Protein AF-A0A0A2VI41-F1 (afdb_monomer)

Foldseek 3Di:
DPPVLLVVLLVVLLVLLVVLVVLLVVCVVVCVVPDPDDCVSNVVSVVVSVVVLCVVCPVSPPPPPVVSVVSSVCSNVVSNVVVCVVVVVD

Secondary structure (DSSP, 8-state):
--HHHHHHHHHHHHHHHHHHHHHHHHHHHHHHTTSS--THHHHHHHHHHHHHHHHHHHHHS-TT-HHHHHHHHHHHHHHHHHHHHHHH--

Structure (mmCIF, N/CA/C/O backbone):
data_AF-A0A0A2VI41-F1
#
_entry.id   AF-A0A0A2VI41-F1
#
loop_
_atom_site.group_PDB
_atom_site.id
_atom_site.type_symbol
_atom_site.label_atom_id
_atom_site.label_alt_id
_atom_site.label_comp_id
_atom_site.label_asym_id
_atom_site.label_entity_id
_atom_site.label_seq_id
_atom_site.pdbx_PDB_ins_code
_atom_site.Cartn_x
_atom_site.Cartn_y
_atom_site.Cartn_z
_atom_site.occupancy
_atom_site.B_iso_or_equiv
_atom_site.auth_seq_id
_atom_site.auth_comp_id
_atom_site.auth_asym_id
_atom_site.auth_atom_id
_atom_site.pdbx_PDB_model_num
ATOM 1 N N . MET A 1 1 ? -12.204 -0.284 17.128 1.00 64.12 1 MET A N 1
ATOM 2 C CA . MET A 1 1 ? -12.188 -1.440 16.202 1.00 64.12 1 MET A CA 1
ATOM 3 C C . MET A 1 1 ? -11.796 -2.701 16.976 1.00 64.12 1 MET A C 1
ATOM 5 O O . MET A 1 1 ? -11.073 -2.573 17.954 1.00 64.12 1 MET A O 1
ATOM 9 N N . SER A 1 2 ? -12.238 -3.900 16.576 1.00 82.94 2 SER A N 1
ATOM 10 C CA . SER A 1 2 ? -11.664 -5.146 17.120 1.00 82.94 2 SER A CA 1
ATOM 11 C C . SER A 1 2 ? -10.207 -5.276 16.671 1.00 82.94 2 SER A C 1
ATOM 13 O O . SER A 1 2 ? -9.910 -4.980 15.513 1.00 82.94 2 SER A O 1
ATOM 15 N N . PHE A 1 3 ? -9.325 -5.765 17.550 1.00 84.50 3 PHE A N 1
ATOM 16 C CA . PHE A 1 3 ? -7.910 -6.019 17.247 1.00 84.50 3 PHE A CA 1
ATOM 17 C C . PHE A 1 3 ? -7.719 -6.771 15.922 1.00 84.50 3 PHE A C 1
ATOM 19 O O . PHE A 1 3 ? -6.873 -6.402 15.113 1.00 84.50 3 PHE A O 1
ATOM 26 N N . LYS A 1 4 ? -8.576 -7.766 15.649 1.00 87.50 4 LYS A N 1
ATOM 27 C CA . LYS A 1 4 ? -8.546 -8.537 14.398 1.00 87.50 4 LYS A CA 1
ATOM 28 C C . LYS A 1 4 ? -8.685 -7.644 13.168 1.00 87.50 4 LYS A C 1
ATOM 30 O O . LYS A 1 4 ? -7.921 -7.784 12.227 1.00 87.50 4 LYS A O 1
ATOM 35 N N . LYS A 1 5 ? -9.631 -6.705 13.195 1.00 84.38 5 LYS A N 1
ATOM 36 C CA . LYS A 1 5 ? -9.935 -5.830 12.059 1.00 84.38 5 LYS A CA 1
ATOM 37 C C . LYS A 1 5 ? -8.801 -4.819 11.826 1.00 84.38 5 LYS A C 1
ATOM 39 O O . LYS A 1 5 ? -8.436 -4.575 10.681 1.00 84.38 5 LYS A O 1
ATOM 44 N N . GLN A 1 6 ? -8.183 -4.313 12.896 1.00 86.81 6 GLN A N 1
ATOM 45 C CA . GLN A 1 6 ? -7.027 -3.414 12.800 1.00 86.81 6 GLN A CA 1
ATOM 46 C C . GLN A 1 6 ? -5.794 -4.144 12.255 1.00 86.81 6 GLN A C 1
ATOM 48 O O . GLN A 1 6 ? -5.127 -3.632 11.358 1.00 86.81 6 GLN A O 1
ATOM 53 N N . ALA A 1 7 ? -5.536 -5.363 12.737 1.00 88.88 7 ALA A N 1
ATOM 54 C CA . ALA A 1 7 ? -4.477 -6.217 12.213 1.00 88.88 7 ALA A CA 1
ATOM 55 C C . ALA A 1 7 ? -4.697 -6.532 10.725 1.00 88.88 7 ALA A C 1
ATOM 57 O O . ALA A 1 7 ? -3.757 -6.434 9.942 1.00 88.88 7 ALA A O 1
ATOM 58 N N . THR A 1 8 ? -5.936 -6.831 10.311 1.00 90.56 8 THR A N 1
ATOM 59 C CA . THR A 1 8 ? -6.271 -7.037 8.894 1.00 90.56 8 THR A CA 1
ATOM 60 C C . THR A 1 8 ? -5.950 -5.805 8.057 1.00 90.56 8 THR A C 1
ATOM 62 O O . THR A 1 8 ? -5.273 -5.955 7.048 1.00 90.56 8 THR A O 1
ATOM 65 N N . VAL A 1 9 ? -6.363 -4.605 8.487 1.00 90.56 9 VAL A N 1
ATOM 66 C CA . VAL A 1 9 ? -6.070 -3.349 7.771 1.00 90.56 9 VAL A CA 1
ATOM 67 C C . VAL A 1 9 ? -4.563 -3.112 7.660 1.00 90.56 9 VAL A C 1
ATOM 69 O O . VAL A 1 9 ? -4.073 -2.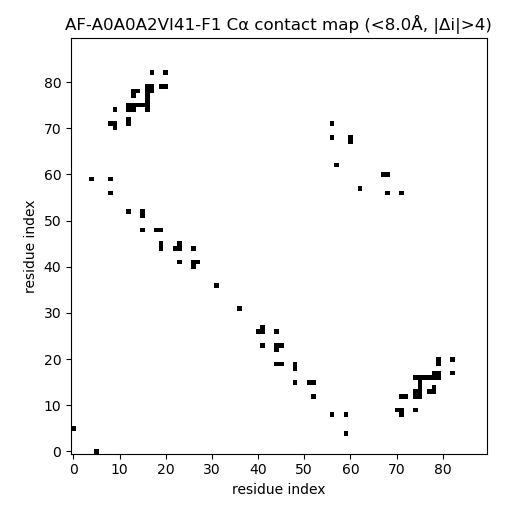771 6.587 1.00 90.56 9 VAL A O 1
ATOM 72 N N . MET A 1 10 ? -3.803 -3.305 8.738 1.00 90.62 10 MET A N 1
ATOM 73 C CA . MET A 1 10 ? -2.351 -3.103 8.709 1.00 90.62 10 MET A CA 1
ATOM 74 C C . MET A 1 10 ? -1.657 -4.108 7.782 1.00 90.62 10 MET A C 1
ATOM 76 O O . MET A 1 10 ? -0.903 -3.707 6.897 1.00 90.62 10 MET A O 1
ATOM 80 N N . ILE A 1 11 ? -1.951 -5.402 7.929 1.00 93.38 11 ILE A N 1
ATOM 81 C CA . ILE A 1 11 ? -1.337 -6.458 7.113 1.00 93.38 11 ILE A CA 1
ATOM 82 C C . ILE A 1 11 ? -1.709 -6.280 5.640 1.00 93.38 11 ILE A C 1
ATOM 84 O O . ILE A 1 11 ? -0.827 -6.328 4.784 1.00 93.38 11 ILE A O 1
ATOM 88 N N . SER A 1 12 ? -2.984 -6.023 5.325 1.00 92.62 12 SER A N 1
ATOM 89 C CA . SER A 1 12 ? -3.422 -5.848 3.939 1.00 92.62 12 SER A CA 1
ATOM 90 C C . SER A 1 12 ? -2.736 -4.659 3.275 1.00 92.62 12 SER A C 1
ATOM 92 O O . SER A 1 12 ? -2.317 -4.775 2.128 1.00 92.62 12 SER A O 1
ATOM 94 N N . ASN A 1 13 ? -2.578 -3.538 3.989 1.00 93.94 13 ASN A N 1
ATOM 95 C CA . ASN A 1 13 ? -1.913 -2.347 3.460 1.00 93.94 13 ASN A CA 1
ATOM 96 C C . ASN A 1 13 ? -0.396 -2.515 3.333 1.00 93.94 13 ASN A C 1
ATOM 98 O O . ASN A 1 13 ? 0.177 -2.030 2.360 1.00 93.94 13 ASN A O 1
ATOM 102 N N . ALA A 1 14 ? 0.248 -3.238 4.253 1.00 93.81 14 ALA A N 1
ATOM 103 C CA . ALA A 1 14 ? 1.664 -3.579 4.130 1.00 93.81 14 ALA A CA 1
ATOM 104 C C . ALA A 1 14 ? 1.921 -4.469 2.902 1.00 93.81 14 ALA A C 1
ATOM 106 O O . ALA A 1 14 ? 2.810 -4.182 2.100 1.00 93.81 14 ALA A O 1
ATOM 107 N N . VAL A 1 15 ? 1.099 -5.509 2.714 1.00 94.25 15 VAL A N 1
ATOM 108 C CA . VAL A 1 15 ? 1.166 -6.394 1.540 1.00 94.25 15 VAL A CA 1
ATOM 109 C C . VAL A 1 15 ? 0.892 -5.617 0.254 1.00 94.25 15 VAL A C 1
ATOM 111 O O . VAL A 1 15 ? 1.623 -5.784 -0.717 1.00 94.25 15 VAL A O 1
ATOM 114 N N . LEU A 1 16 ? -0.107 -4.730 0.249 1.00 93.50 16 LEU A N 1
ATOM 115 C CA . LEU A 1 16 ? -0.392 -3.849 -0.886 1.00 93.50 16 LEU A CA 1
ATOM 116 C C . LEU A 1 16 ? 0.794 -2.947 -1.227 1.00 93.50 16 LEU A C 1
ATOM 118 O O . LEU A 1 16 ? 1.132 -2.831 -2.398 1.00 93.50 16 LEU A O 1
ATOM 122 N N . GLY A 1 17 ? 1.442 -2.339 -0.229 1.00 91.56 17 GLY A N 1
ATOM 123 C CA . GLY A 1 17 ? 2.618 -1.494 -0.443 1.00 91.56 17 GLY A CA 1
ATOM 124 C C . GLY A 1 17 ? 3.770 -2.267 -1.085 1.00 91.56 17 GLY A C 1
ATOM 125 O O . GLY A 1 17 ? 4.337 -1.824 -2.083 1.00 91.56 17 GLY A O 1
ATOM 126 N N . LEU A 1 18 ? 4.056 -3.472 -0.584 1.00 91.06 18 LEU A N 1
ATOM 127 C CA . LEU A 1 18 ? 5.056 -4.364 -1.183 1.00 91.06 18 LEU A CA 1
ATOM 128 C C . LEU A 1 18 ? 4.664 -4.811 -2.595 1.00 91.06 18 LEU A C 1
ATOM 130 O O . LEU A 1 18 ? 5.515 -4.868 -3.482 1.00 91.06 18 LEU A O 1
ATOM 134 N N . PHE A 1 19 ? 3.383 -5.094 -2.828 1.00 90.69 19 PHE A N 1
ATOM 135 C CA . PHE A 1 19 ? 2.869 -5.450 -4.147 1.00 90.69 19 PHE A CA 1
ATOM 136 C C . PHE A 1 19 ? 3.018 -4.297 -5.147 1.00 90.69 19 PHE A C 1
ATOM 138 O O . PHE A 1 19 ? 3.392 -4.533 -6.294 1.00 90.69 19 PHE A O 1
ATOM 145 N N . THR A 1 20 ? 2.817 -3.048 -4.718 1.00 89.81 20 THR A N 1
ATOM 146 C CA . THR A 1 20 ? 3.102 -1.855 -5.529 1.00 89.81 20 THR A CA 1
ATOM 147 C C . THR A 1 20 ? 4.564 -1.805 -5.950 1.00 89.81 20 THR A C 1
ATOM 149 O O . THR A 1 20 ? 4.858 -1.616 -7.130 1.00 89.81 20 THR A O 1
ATOM 152 N N . CYS A 1 21 ? 5.482 -2.006 -5.003 1.00 89.00 21 CYS A N 1
ATOM 153 C CA . CYS A 1 21 ? 6.915 -2.047 -5.283 1.00 89.00 21 CYS A CA 1
ATOM 154 C C . CYS A 1 21 ? 7.276 -3.193 -6.239 1.00 89.00 21 CYS A C 1
ATOM 156 O O . CYS A 1 21 ? 8.033 -2.989 -7.188 1.00 89.00 21 CYS A O 1
ATOM 158 N N . TYR A 1 22 ? 6.690 -4.375 -6.038 1.00 87.69 22 TYR A N 1
ATOM 159 C CA . TYR A 1 22 ? 6.867 -5.517 -6.930 1.00 87.69 22 TYR A CA 1
ATOM 160 C C . TYR A 1 22 ? 6.376 -5.218 -8.347 1.00 87.69 22 TYR A C 1
ATOM 162 O O . TYR A 1 22 ? 7.110 -5.463 -9.299 1.00 87.69 22 TYR A O 1
ATOM 170 N N . LEU A 1 23 ? 5.173 -4.657 -8.506 1.00 85.25 23 LEU A N 1
ATOM 171 C CA . LEU A 1 23 ? 4.649 -4.274 -9.816 1.00 85.25 23 LEU A CA 1
ATOM 172 C C . LEU A 1 23 ? 5.555 -3.250 -10.492 1.00 85.25 23 LEU A C 1
ATOM 174 O O . LEU A 1 23 ? 5.864 -3.407 -11.670 1.00 85.25 23 LEU A O 1
ATOM 178 N N . TYR A 1 24 ? 6.013 -2.239 -9.753 1.00 82.62 24 TYR A N 1
ATOM 179 C CA . TYR A 1 24 ? 6.948 -1.250 -10.277 1.00 82.62 24 TYR A CA 1
ATOM 180 C C . TYR A 1 24 ? 8.219 -1.914 -10.821 1.00 82.62 24 TYR A C 1
ATOM 182 O O . TYR A 1 24 ? 8.580 -1.677 -11.974 1.00 82.62 24 TYR A O 1
ATOM 190 N N . LEU A 1 25 ? 8.851 -2.801 -10.044 1.00 82.75 25 LEU A N 1
ATOM 191 C CA . LEU A 1 25 ? 10.028 -3.549 -10.494 1.00 82.75 25 LEU A CA 1
ATOM 192 C C . LEU A 1 25 ? 9.717 -4.483 -11.663 1.00 82.75 25 LEU A C 1
ATOM 194 O O . LEU A 1 25 ? 10.494 -4.545 -12.608 1.00 82.75 25 LEU A O 1
ATOM 198 N N . TYR A 1 26 ? 8.590 -5.191 -11.630 1.00 82.88 26 TYR A N 1
ATOM 199 C CA . TYR A 1 26 ? 8.171 -6.098 -12.694 1.00 82.88 26 TYR A CA 1
ATOM 200 C C . TYR A 1 26 ? 8.016 -5.351 -14.018 1.00 82.88 26 TYR A C 1
ATOM 202 O O . TYR A 1 26 ? 8.606 -5.744 -15.024 1.00 82.88 26 TYR A O 1
ATOM 210 N N . PHE A 1 27 ? 7.276 -4.238 -14.011 1.00 77.31 27 PHE A N 1
ATOM 211 C CA . PHE A 1 27 ? 7.136 -3.390 -15.187 1.00 77.31 27 PHE A CA 1
ATOM 212 C C . PHE A 1 27 ? 8.476 -2.787 -15.596 1.00 77.31 27 PHE A C 1
ATOM 214 O O . PHE A 1 27 ? 8.748 -2.723 -16.787 1.00 77.31 27 PHE A O 1
ATOM 221 N N . TRP A 1 28 ? 9.331 -2.395 -14.652 1.00 73.19 28 TRP A N 1
ATOM 222 C CA . TRP A 1 28 ? 10.659 -1.878 -14.968 1.00 73.19 28 TRP A CA 1
ATOM 223 C C . TRP A 1 28 ? 11.553 -2.928 -15.653 1.00 73.19 28 TRP A C 1
ATOM 225 O O . TRP A 1 28 ? 12.107 -2.635 -16.708 1.00 73.19 28 TRP A O 1
ATOM 235 N N . ILE A 1 29 ? 11.631 -4.158 -15.132 1.00 73.38 29 ILE A N 1
ATOM 236 C CA . ILE A 1 29 ? 12.432 -5.265 -15.692 1.00 73.38 29 ILE A CA 1
ATOM 237 C C . ILE A 1 29 ? 11.907 -5.687 -17.069 1.00 73.38 29 ILE A C 1
ATOM 239 O O . ILE A 1 29 ? 12.682 -5.829 -18.012 1.00 73.38 29 ILE A O 1
ATOM 243 N N . PHE A 1 30 ? 10.593 -5.870 -17.215 1.00 68.75 30 PHE A N 1
ATOM 244 C CA . PHE A 1 30 ? 10.011 -6.262 -18.502 1.00 68.75 30 PHE A CA 1
ATOM 245 C C . PHE A 1 30 ? 10.162 -5.175 -19.573 1.00 68.75 30 PHE A C 1
ATOM 247 O O . PHE A 1 30 ? 10.189 -5.478 -20.765 1.00 68.75 30 PHE A O 1
ATOM 254 N N . VAL A 1 31 ? 10.228 -3.904 -19.169 1.00 60.47 31 VAL A N 1
ATOM 255 C CA . VAL A 1 31 ? 10.262 -2.763 -20.095 1.00 60.47 31 VAL A CA 1
ATOM 256 C C . VAL A 1 31 ? 11.684 -2.299 -20.397 1.00 60.47 31 VAL A C 1
ATOM 258 O O . VAL A 1 31 ? 11.914 -1.837 -21.515 1.00 60.47 31 VAL A O 1
ATOM 261 N N . SER A 1 32 ? 12.647 -2.475 -19.486 1.00 59.38 32 SER A N 1
ATOM 262 C CA . SER A 1 32 ? 14.066 -2.188 -19.753 1.00 59.38 32 SER A CA 1
ATOM 263 C C . SER A 1 32 ? 14.620 -3.013 -20.920 1.00 59.38 32 SER A C 1
ATOM 265 O O . SER A 1 32 ? 15.560 -2.581 -21.581 1.00 59.38 32 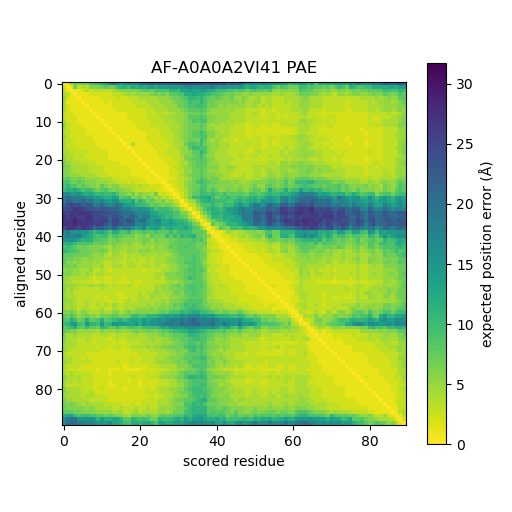SER A O 1
ATOM 267 N N . MET A 1 33 ? 13.982 -4.144 -21.238 1.00 59.06 33 MET A N 1
ATOM 268 C CA . MET A 1 33 ? 14.296 -4.964 -22.408 1.00 59.06 33 MET A CA 1
ATOM 269 C C . MET A 1 33 ? 13.582 -4.544 -23.707 1.00 59.06 33 MET A C 1
ATOM 271 O O . MET A 1 33 ? 13.928 -5.067 -24.762 1.00 59.06 33 MET A O 1
ATOM 275 N N . ALA A 1 34 ? 12.600 -3.629 -23.673 1.00 59.06 34 ALA A N 1
ATOM 276 C CA . ALA A 1 34 ? 11.657 -3.442 -24.784 1.00 59.06 34 ALA A CA 1
ATOM 277 C C . ALA A 1 34 ? 11.701 -2.085 -25.524 1.00 59.06 34 ALA A C 1
ATOM 279 O O . ALA A 1 34 ? 11.373 -2.083 -26.707 1.00 59.06 34 ALA A O 1
ATOM 280 N N . ALA A 1 35 ? 12.039 -0.941 -24.903 1.00 53.38 35 ALA A N 1
ATOM 281 C CA . ALA A 1 35 ? 12.065 0.382 -25.578 1.00 53.38 35 ALA A CA 1
ATOM 282 C C . ALA A 1 35 ? 12.436 1.549 -24.627 1.00 53.38 35 ALA A C 1
ATOM 284 O O . ALA A 1 35 ? 12.316 1.393 -23.409 1.00 53.38 35 ALA A O 1
ATOM 285 N N . PRO A 1 36 ? 12.817 2.743 -25.144 1.00 54.41 36 PRO A N 1
ATOM 286 C CA . PRO A 1 36 ? 13.185 3.902 -24.324 1.00 54.41 36 PRO A CA 1
ATOM 287 C C . PRO A 1 36 ? 12.035 4.413 -23.434 1.00 54.41 36 PRO A C 1
ATOM 289 O O . PRO A 1 36 ? 11.040 4.937 -23.922 1.00 54.41 36 PRO A O 1
ATOM 292 N N . ILE A 1 37 ? 12.210 4.240 -22.118 1.00 54.16 37 ILE A N 1
ATOM 293 C CA . ILE A 1 37 ? 11.843 5.107 -20.972 1.00 54.16 37 ILE A CA 1
ATOM 294 C C . ILE A 1 37 ? 10.606 6.018 -21.150 1.00 54.16 37 ILE A C 1
ATOM 296 O O . ILE A 1 37 ? 10.649 7.209 -20.850 1.00 54.16 37 ILE A O 1
ATOM 300 N N . ILE A 1 38 ? 9.461 5.494 -21.589 1.00 53.47 38 ILE A N 1
ATOM 301 C CA . ILE A 1 38 ? 8.191 6.216 -21.427 1.00 53.47 38 ILE A CA 1
ATOM 302 C C . ILE A 1 38 ? 7.538 5.753 -20.122 1.00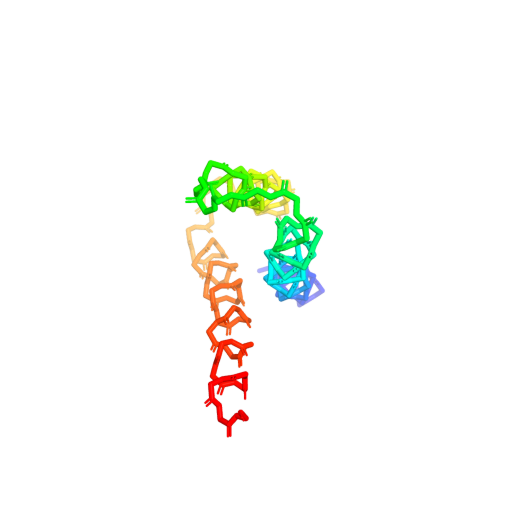 53.47 38 ILE A C 1
ATOM 304 O O . ILE A 1 38 ? 6.966 4.666 -20.023 1.00 53.47 38 ILE A O 1
ATOM 308 N N . ASN A 1 39 ? 7.615 6.648 -19.133 1.00 61.03 39 ASN A N 1
ATOM 309 C CA . ASN A 1 39 ? 7.064 6.605 -17.769 1.00 61.03 39 ASN A CA 1
ATOM 310 C C . ASN A 1 39 ? 5.577 6.209 -17.646 1.00 61.03 39 ASN A C 1
ATOM 312 O O . ASN A 1 39 ? 5.090 5.998 -16.539 1.00 61.03 39 ASN A O 1
ATOM 316 N N . LEU A 1 40 ? 4.841 6.096 -18.755 1.00 68.38 40 LEU A N 1
ATOM 317 C CA . LEU A 1 40 ? 3.402 5.828 -18.767 1.00 68.38 40 LEU A CA 1
ATOM 318 C C . LEU A 1 40 ? 3.043 4.483 -18.120 1.00 68.38 40 LEU A C 1
ATOM 320 O O . LEU A 1 40 ? 2.028 4.387 -17.438 1.00 68.38 40 LEU A O 1
ATOM 324 N N . LYS A 1 41 ? 3.879 3.449 -18.289 1.00 66.88 41 LYS A N 1
ATOM 325 C CA . LYS A 1 41 ? 3.627 2.117 -17.706 1.00 66.88 41 LYS A CA 1
ATOM 326 C C . LYS A 1 41 ? 3.894 2.074 -16.198 1.00 66.88 41 LYS A C 1
ATOM 328 O O . LYS A 1 41 ? 3.088 1.517 -15.458 1.00 66.88 41 LYS A O 1
ATOM 333 N N . ALA A 1 42 ? 4.971 2.716 -15.737 1.00 67.75 42 ALA A N 1
ATOM 334 C CA . ALA A 1 42 ? 5.241 2.893 -14.308 1.00 67.75 42 ALA A CA 1
ATOM 335 C C . ALA A 1 42 ? 4.123 3.712 -13.639 1.00 67.75 42 ALA A C 1
ATOM 337 O O . ALA A 1 42 ? 3.617 3.334 -12.583 1.00 67.75 42 ALA A O 1
ATOM 338 N N . PHE A 1 43 ? 3.651 4.765 -14.308 1.00 74.19 43 PHE A N 1
ATOM 339 C CA . PHE A 1 43 ? 2.503 5.551 -13.862 1.00 74.19 43 PHE A CA 1
ATOM 340 C C . PHE A 1 43 ? 1.212 4.717 -13.789 1.00 74.19 43 PHE A C 1
ATOM 342 O O . PHE A 1 43 ? 0.488 4.791 -12.800 1.00 74.19 43 PHE A O 1
ATOM 349 N N . LEU A 1 44 ? 0.962 3.846 -14.774 1.00 80.12 44 LEU A N 1
ATOM 350 C CA . LEU A 1 44 ? -0.166 2.907 -14.758 1.00 80.12 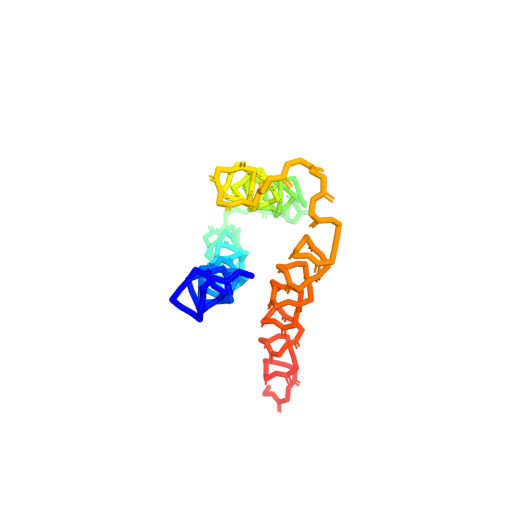44 LEU A CA 1
ATOM 351 C C . LEU A 1 44 ? -0.099 1.937 -13.573 1.00 80.12 44 LEU A C 1
ATOM 353 O O . LEU A 1 44 ? -1.115 1.704 -12.925 1.00 80.12 44 LE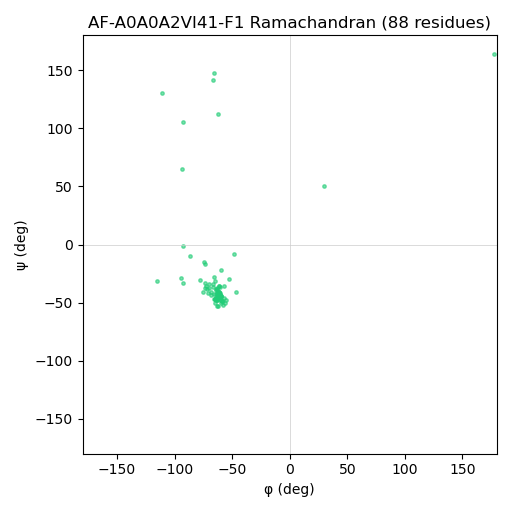U A O 1
ATOM 357 N N . SER A 1 45 ? 1.086 1.410 -13.253 1.00 79.12 45 SER A N 1
ATOM 358 C CA . SER A 1 45 ? 1.265 0.526 -12.092 1.00 79.12 45 SER A CA 1
ATOM 359 C C . SER A 1 45 ? 0.924 1.223 -10.769 1.00 79.12 45 SER A C 1
ATOM 361 O O . SER A 1 45 ? 0.308 0.621 -9.890 1.00 79.12 45 SER A O 1
ATOM 363 N N . LEU A 1 46 ? 1.240 2.517 -10.673 1.00 80.81 46 LEU A N 1
ATOM 364 C CA . LEU A 1 46 ? 0.950 3.353 -9.514 1.00 80.81 46 LEU A CA 1
ATOM 365 C C . LEU A 1 46 ? -0.542 3.711 -9.425 1.00 80.81 46 LEU A C 1
ATOM 367 O O . LEU A 1 46 ? -1.117 3.709 -8.340 1.00 80.81 46 LEU A O 1
ATOM 371 N N . ILE A 1 47 ? -1.206 3.947 -10.559 1.00 86.12 47 ILE A N 1
ATOM 372 C CA . ILE A 1 47 ? -2.666 4.121 -10.599 1.00 86.12 47 ILE A CA 1
ATOM 373 C C . ILE A 1 47 ? -3.376 2.835 -10.167 1.00 86.12 47 ILE A C 1
ATOM 375 O O . ILE A 1 47 ? -4.312 2.894 -9.367 1.00 86.12 47 ILE A O 1
ATOM 379 N N . ILE A 1 48 ? -2.942 1.675 -10.669 1.00 87.06 48 ILE A N 1
ATOM 380 C CA . ILE A 1 48 ? -3.540 0.381 -10.317 1.00 87.06 48 ILE A CA 1
ATOM 381 C C . ILE A 1 48 ? -3.412 0.134 -8.813 1.00 87.06 48 ILE A C 1
ATOM 383 O O . ILE A 1 48 ? -4.396 -0.235 -8.169 1.00 87.06 48 ILE A O 1
ATOM 387 N N . SER A 1 49 ? -2.238 0.386 -8.231 1.00 86.25 49 SER A N 1
ATOM 388 C CA . SER A 1 49 ? -2.040 0.175 -6.800 1.00 86.25 49 SER A CA 1
ATOM 389 C C . SER A 1 49 ? -2.827 1.148 -5.928 1.00 86.25 49 SER A C 1
ATOM 391 O O . SER A 1 49 ? -3.434 0.717 -4.949 1.00 86.25 49 SER A O 1
ATOM 393 N N . LEU A 1 50 ? -2.899 2.431 -6.296 1.00 88.06 50 LEU A N 1
ATOM 394 C CA . LEU A 1 50 ? -3.730 3.415 -5.593 1.00 88.06 50 LEU A CA 1
ATOM 395 C C . LEU A 1 50 ? -5.220 3.073 -5.682 1.00 88.06 50 LEU A C 1
ATOM 397 O O . LEU A 1 50 ? -5.952 3.227 -4.704 1.00 88.06 50 LEU A O 1
ATOM 401 N N . THR A 1 51 ? -5.667 2.565 -6.832 1.00 91.19 51 THR A N 1
ATOM 402 C CA . THR A 1 51 ? -7.052 2.117 -7.017 1.00 91.19 51 THR A CA 1
ATOM 403 C C . THR A 1 51 ? -7.350 0.924 -6.115 1.00 91.19 51 THR A C 1
ATOM 405 O O . THR A 1 51 ? -8.351 0.932 -5.398 1.00 91.19 51 THR A O 1
ATOM 408 N N . LEU A 1 52 ? -6.459 -0.073 -6.082 1.00 91.19 52 LEU A N 1
ATOM 409 C CA . LEU A 1 52 ? -6.590 -1.218 -5.182 1.00 91.19 52 LEU A CA 1
ATOM 410 C C . LEU A 1 52 ? -6.572 -0.783 -3.715 1.00 91.19 52 LEU A C 1
ATOM 412 O O . LEU A 1 52 ? -7.441 -1.212 -2.964 1.00 91.19 52 LEU A O 1
ATOM 4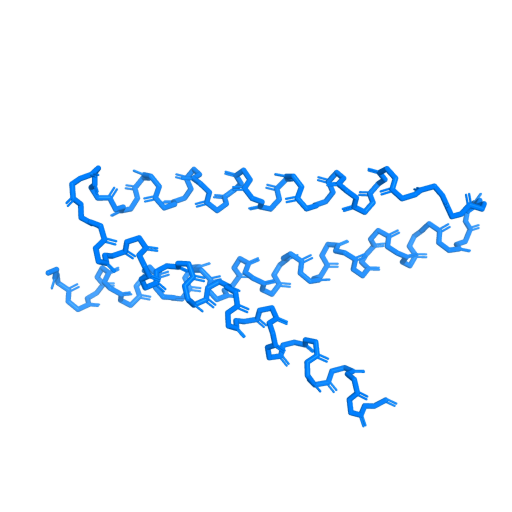16 N N . PHE A 1 53 ? -5.659 0.106 -3.321 1.00 92.44 53 PHE A N 1
ATOM 417 C CA . PHE A 1 53 ? -5.610 0.681 -1.976 1.00 92.44 53 PHE A CA 1
ATOM 418 C C . PHE A 1 53 ? -6.945 1.334 -1.595 1.00 92.44 53 PHE A C 1
ATOM 420 O O . PHE A 1 53 ? -7.482 1.055 -0.522 1.00 92.44 53 PHE A O 1
ATOM 427 N N . GLY A 1 54 ? -7.509 2.161 -2.478 1.00 89.38 54 GLY A N 1
ATOM 428 C CA . GLY A 1 54 ? -8.787 2.829 -2.243 1.00 89.38 54 GLY A CA 1
ATOM 429 C C . GLY A 1 54 ? -9.947 1.844 -2.096 1.00 89.38 54 GLY A C 1
ATOM 430 O O . GLY A 1 54 ? -10.711 1.946 -1.140 1.00 89.38 54 GLY A O 1
ATOM 431 N N . VAL A 1 55 ? -10.056 0.860 -2.995 1.00 91.62 55 VAL A N 1
ATOM 432 C CA . VAL A 1 55 ? -11.139 -0.141 -2.980 1.00 91.62 55 VAL A CA 1
ATOM 433 C C . VAL A 1 55 ? -11.056 -1.042 -1.744 1.00 91.62 55 VAL A C 1
ATOM 435 O O . VAL A 1 55 ? -12.059 -1.230 -1.052 1.00 91.62 55 VAL A O 1
ATOM 438 N N . LEU A 1 56 ? -9.866 -1.563 -1.424 1.00 90.38 56 LEU A N 1
ATOM 439 C CA . LEU A 1 56 ? -9.669 -2.445 -0.270 1.00 90.38 56 LEU A CA 1
ATOM 440 C C . LEU A 1 56 ? -9.970 -1.708 1.037 1.00 90.38 56 LEU A C 1
ATOM 442 O O . LEU A 1 56 ? -10.758 -2.199 1.848 1.00 90.38 56 LEU A O 1
ATOM 446 N N . ASN A 1 57 ? -9.434 -0.499 1.217 1.00 90.25 57 ASN A N 1
ATOM 447 C CA . ASN A 1 57 ? -9.692 0.278 2.427 1.00 90.25 57 ASN A CA 1
ATOM 448 C C . ASN A 1 57 ? -11.130 0.790 2.507 1.00 90.25 57 ASN A C 1
ATOM 450 O O . ASN A 1 57 ? -11.685 0.778 3.596 1.00 90.25 57 ASN A O 1
ATOM 454 N N . ALA A 1 58 ? -11.784 1.134 1.395 1.00 89.06 58 ALA A N 1
ATOM 455 C CA . ALA A 1 58 ? -13.204 1.495 1.413 1.00 89.06 58 ALA A CA 1
ATOM 456 C C . ALA A 1 58 ? -14.113 0.324 1.828 1.00 89.06 58 ALA A C 1
ATOM 458 O O . ALA A 1 58 ? -15.151 0.551 2.444 1.00 89.06 58 ALA A O 1
ATOM 459 N N . SER A 1 59 ? -13.731 -0.923 1.519 1.00 89.31 59 SER A N 1
ATOM 460 C CA . SER A 1 59 ? -14.473 -2.112 1.968 1.00 89.31 59 SER A CA 1
ATOM 461 C C . SER A 1 59 ? -14.219 -2.481 3.435 1.00 89.31 59 SER A C 1
ATOM 463 O O . SER A 1 59 ? -15.101 -3.020 4.102 1.00 89.31 59 SER A O 1
ATOM 465 N N . LEU A 1 60 ? -13.020 -2.191 3.953 1.00 84.50 60 LEU A N 1
ATOM 466 C CA . LEU A 1 60 ? -12.608 -2.559 5.310 1.00 84.50 60 LEU A CA 1
ATOM 467 C C . LEU A 1 60 ? -12.884 -1.450 6.335 1.00 84.50 60 LEU A C 1
ATOM 469 O O . LEU A 1 60 ? -13.189 -1.744 7.493 1.00 84.50 60 LEU A O 1
ATOM 473 N N . ILE A 1 61 ? -12.788 -0.186 5.938 1.00 87.25 61 ILE A N 1
ATOM 474 C CA . ILE A 1 61 ? -12.846 0.993 6.805 1.00 87.25 61 ILE A CA 1
ATOM 475 C C . ILE A 1 61 ? -14.147 1.745 6.532 1.00 87.25 61 ILE A C 1
ATOM 477 O O . ILE A 1 61 ? -14.491 2.031 5.386 1.00 87.25 61 ILE A O 1
ATOM 481 N N . GLY A 1 62 ? -14.890 2.077 7.590 1.00 81.38 62 GLY A N 1
ATOM 482 C CA . GLY A 1 62 ? -16.094 2.893 7.448 1.00 81.38 62 G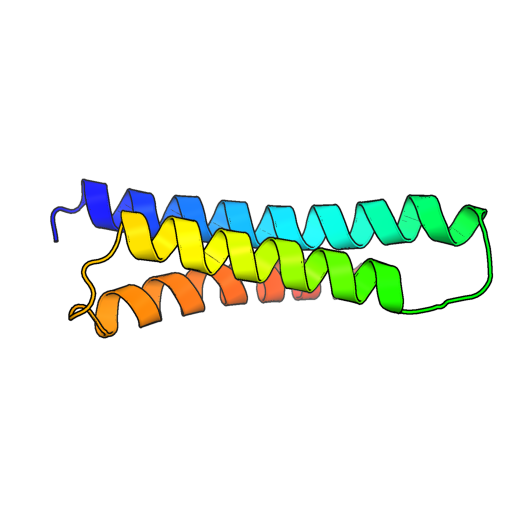LY A CA 1
ATOM 483 C C . GLY A 1 62 ? -15.753 4.309 6.972 1.00 81.38 62 GLY A C 1
ATOM 484 O O . GLY A 1 62 ? -14.716 4.859 7.341 1.00 81.38 62 GLY A O 1
ATOM 485 N N . ARG A 1 63 ? -16.642 4.933 6.188 1.00 72.62 63 ARG A N 1
ATOM 486 C CA . ARG A 1 63 ? -16.442 6.287 5.626 1.00 72.62 63 ARG A CA 1
ATOM 487 C C . ARG A 1 63 ? -16.080 7.358 6.665 1.00 72.62 63 ARG A C 1
ATOM 489 O O . ARG A 1 63 ? -15.372 8.297 6.329 1.00 72.62 63 ARG A O 1
ATOM 496 N N . GLU A 1 64 ? -16.538 7.210 7.906 1.00 74.00 64 GLU A N 1
ATOM 497 C CA . GLU A 1 64 ? -16.343 8.203 8.974 1.00 74.00 64 GLU A CA 1
ATOM 498 C C . GLU A 1 64 ? -15.100 7.951 9.844 1.00 74.00 64 GLU A C 1
ATOM 500 O O . GLU A 1 64 ? -14.784 8.727 10.744 1.00 74.00 64 GLU A O 1
ATOM 505 N N . GLN A 1 65 ? -14.347 6.879 9.586 1.00 83.12 65 GLN A N 1
ATOM 506 C CA . GLN A 1 65 ? -13.234 6.465 10.440 1.00 83.12 65 GLN A CA 1
ATOM 507 C C . GLN A 1 65 ? -11.898 7.044 9.950 1.00 83.12 65 GLN A C 1
ATOM 509 O O . GLN A 1 65 ? -10.991 6.316 9.551 1.00 83.12 65 GLN A O 1
ATOM 514 N N . ILE A 1 66 ? -11.762 8.374 9.989 1.00 86.25 66 ILE A N 1
ATOM 515 C CA . ILE A 1 66 ? -10.601 9.093 9.427 1.00 86.25 66 ILE A CA 1
ATOM 516 C C . ILE A 1 66 ? -9.249 8.636 10.003 1.00 86.25 66 ILE A C 1
ATOM 518 O O . ILE A 1 66 ? -8.264 8.532 9.277 1.00 86.25 66 ILE A O 1
ATOM 522 N N . MET A 1 67 ? -9.207 8.281 11.292 1.00 85.56 67 MET A N 1
ATOM 523 C CA . MET A 1 67 ? -7.993 7.766 11.939 1.00 85.56 67 MET A CA 1
ATOM 524 C C . MET A 1 67 ? -7.576 6.401 11.383 1.00 85.56 67 MET A C 1
ATOM 526 O O . MET A 1 67 ? -6.390 6.113 11.257 1.00 85.56 67 MET A O 1
ATOM 530 N N . GLU A 1 68 ? -8.539 5.563 11.002 1.00 84.75 68 GLU A N 1
ATOM 531 C CA . GLU A 1 68 ? -8.263 4.249 10.418 1.00 84.75 68 GLU A CA 1
ATOM 532 C C . GLU A 1 68 ? -7.717 4.386 8.992 1.00 84.75 68 GLU A C 1
ATOM 534 O O . GLU A 1 68 ? -6.761 3.698 8.632 1.00 84.75 68 GLU A O 1
ATOM 539 N N . TRP A 1 69 ? -8.242 5.340 8.217 1.00 89.56 69 TRP A N 1
ATOM 540 C CA . TRP A 1 69 ? -7.668 5.721 6.922 1.00 89.56 69 TRP A CA 1
ATOM 541 C C . TRP A 1 69 ? -6.234 6.235 7.051 1.00 89.56 69 TRP A C 1
ATOM 543 O O . TRP A 1 69 ? -5.391 5.938 6.199 1.00 89.56 69 TRP A O 1
ATOM 553 N N . LEU A 1 70 ? -5.939 6.966 8.130 1.00 90.62 70 LEU A N 1
ATOM 554 C CA . LEU A 1 70 ? -4.591 7.438 8.415 1.00 90.62 70 LEU A CA 1
ATOM 555 C C . LEU A 1 70 ? -3.642 6.262 8.677 1.00 90.62 70 LEU A C 1
ATOM 557 O O . LEU A 1 70 ? -2.582 6.202 8.060 1.00 90.62 70 LEU A O 1
ATOM 561 N N . TYR A 1 71 ? -4.039 5.291 9.508 1.00 89.56 71 TYR A N 1
ATOM 562 C CA . TYR A 1 71 ? -3.244 4.081 9.760 1.00 89.56 71 TYR A CA 1
ATOM 563 C C . TYR A 1 71 ? -3.027 3.242 8.499 1.00 89.56 71 TYR A C 1
ATOM 565 O O . TYR A 1 71 ? -1.909 2.783 8.260 1.00 89.56 71 TYR A O 1
ATOM 573 N N . ALA A 1 72 ? -4.062 3.064 7.678 1.00 91.62 72 ALA A N 1
ATOM 574 C CA . ALA A 1 72 ? -3.948 2.375 6.397 1.00 91.62 72 ALA A CA 1
ATOM 575 C C . ALA A 1 72 ? -2.925 3.059 5.481 1.00 91.62 72 ALA A C 1
ATOM 577 O O . ALA A 1 72 ? -2.010 2.406 4.977 1.00 91.62 72 ALA A O 1
ATOM 578 N N . SER A 1 73 ? -3.035 4.382 5.337 1.00 92.31 73 SER A N 1
ATOM 579 C CA . SER A 1 73 ? -2.137 5.191 4.505 1.00 92.31 73 SER A CA 1
ATOM 580 C C . SER A 1 73 ? -0.701 5.150 5.022 1.00 92.31 73 SER A C 1
ATOM 582 O O . SER A 1 73 ? 0.221 4.921 4.243 1.00 92.31 73 SER A O 1
ATOM 584 N N . PHE A 1 74 ? -0.503 5.296 6.336 1.00 94.62 74 PHE A N 1
ATOM 585 C CA . PHE A 1 74 ? 0.819 5.215 6.960 1.00 94.62 74 PHE A CA 1
ATOM 586 C C . PHE A 1 74 ? 1.454 3.841 6.782 1.00 94.62 74 PHE A C 1
ATOM 588 O O . PHE A 1 74 ? 2.646 3.753 6.515 1.00 94.62 74 PHE A O 1
ATOM 595 N N . THR A 1 75 ? 0.672 2.769 6.902 1.00 93.94 75 THR A N 1
ATOM 596 C CA . THR A 1 75 ? 1.194 1.406 6.747 1.00 93.94 75 THR A CA 1
ATOM 597 C C . THR A 1 75 ? 1.548 1.117 5.289 1.00 93.94 75 THR A C 1
ATOM 599 O O . THR A 1 75 ? 2.605 0.555 5.014 1.00 93.94 75 THR A O 1
ATOM 602 N N . TYR A 1 76 ? 0.704 1.551 4.349 1.00 94.06 76 TYR A N 1
ATOM 603 C CA . TYR A 1 76 ? 0.947 1.417 2.913 1.00 94.06 76 TYR A CA 1
ATOM 604 C C . TYR A 1 76 ? 2.189 2.200 2.464 1.00 94.06 76 TYR A C 1
ATOM 606 O O . TYR A 1 76 ? 3.110 1.632 1.877 1.00 94.06 76 TYR A O 1
ATOM 614 N N . LEU A 1 77 ? 2.251 3.494 2.792 1.00 93.12 77 LEU A N 1
ATOM 615 C CA . LEU A 1 77 ? 3.392 4.349 2.458 1.00 93.12 77 LEU A CA 1
ATOM 616 C C . LEU A 1 77 ? 4.651 3.937 3.219 1.00 93.12 77 LEU A C 1
ATOM 618 O O . LEU A 1 77 ? 5.738 3.970 2.654 1.00 93.12 77 LEU A O 1
ATOM 622 N N . GLY A 1 78 ? 4.512 3.510 4.474 1.00 93.75 78 GLY A N 1
ATOM 623 C CA . GLY A 1 78 ? 5.612 3.007 5.289 1.00 93.75 78 GLY A CA 1
ATOM 624 C C . GLY A 1 78 ? 6.239 1.747 4.698 1.00 93.75 78 GLY A C 1
ATOM 625 O O . GLY A 1 78 ? 7.460 1.657 4.641 1.00 93.75 78 GLY A O 1
ATOM 626 N N . ALA A 1 79 ? 5.432 0.814 4.186 1.00 93.75 79 ALA A N 1
ATOM 627 C CA . ALA A 1 79 ? 5.938 -0.373 3.498 1.00 93.75 79 ALA A CA 1
ATOM 628 C C . ALA A 1 79 ? 6.713 -0.010 2.221 1.00 93.75 79 ALA A C 1
ATOM 630 O O . ALA A 1 79 ? 7.791 -0.553 1.985 1.00 93.75 79 ALA A O 1
ATOM 631 N N . ILE A 1 80 ? 6.209 0.949 1.437 1.00 90.88 80 ILE A N 1
ATOM 632 C CA . ILE A 1 80 ? 6.905 1.456 0.245 1.00 90.88 80 ILE A CA 1
ATOM 633 C C . ILE A 1 80 ? 8.214 2.149 0.635 1.00 90.88 80 ILE A C 1
ATOM 635 O O . ILE A 1 80 ? 9.256 1.868 0.052 1.00 90.88 80 ILE A O 1
ATOM 639 N N . ALA A 1 81 ? 8.184 3.037 1.630 1.00 92.00 81 ALA A N 1
ATOM 640 C CA . ALA A 1 81 ? 9.364 3.758 2.095 1.00 92.00 81 ALA A CA 1
ATOM 641 C C . ALA A 1 81 ? 10.434 2.801 2.636 1.00 92.00 81 ALA A C 1
ATOM 643 O O . ALA A 1 81 ? 11.609 2.969 2.328 1.00 92.00 81 ALA A O 1
ATOM 644 N N . LEU A 1 82 ? 10.030 1.773 3.388 1.00 92.69 82 LEU A N 1
ATOM 645 C CA . LEU A 1 82 ? 10.929 0.741 3.897 1.00 92.69 82 LEU A CA 1
ATOM 646 C C . LEU A 1 82 ? 11.530 -0.088 2.759 1.00 92.69 82 LEU A C 1
ATOM 648 O O . LEU A 1 82 ? 12.732 -0.334 2.759 1.00 92.69 82 LEU A O 1
ATOM 652 N N . PHE A 1 83 ? 10.725 -0.460 1.763 1.00 89.88 83 PHE A N 1
ATOM 653 C CA . PHE A 1 83 ? 11.221 -1.118 0.559 1.00 89.88 83 PHE A CA 1
ATOM 654 C C . PHE A 1 83 ? 12.270 -0.254 -0.151 1.00 89.88 83 PHE A C 1
ATOM 656 O O . PHE A 1 83 ? 13.380 -0.714 -0.399 1.00 89.88 83 PHE A O 1
ATOM 663 N N . VAL A 1 84 ? 11.958 1.015 -0.423 1.00 87.44 84 VAL A N 1
ATOM 664 C CA . VAL A 1 84 ? 12.897 1.948 -1.066 1.00 87.44 84 VAL A CA 1
ATOM 665 C C . VAL A 1 84 ? 14.164 2.113 -0.231 1.00 87.44 84 VAL A C 1
ATOM 667 O O . VAL A 1 84 ? 15.251 2.055 -0.787 1.00 87.44 84 VAL A O 1
ATOM 670 N N . ALA A 1 85 ? 14.050 2.266 1.088 1.00 88.88 85 ALA A N 1
ATOM 671 C CA . ALA A 1 85 ? 15.200 2.408 1.976 1.00 88.88 85 ALA A CA 1
ATOM 672 C C . ALA A 1 85 ? 16.113 1.173 1.951 1.00 88.88 85 ALA A C 1
ATOM 674 O O . ALA A 1 85 ? 17.331 1.325 1.922 1.00 88.88 85 ALA A O 1
ATOM 675 N N . ILE A 1 86 ? 15.539 -0.036 1.920 1.00 88.56 86 ILE A N 1
ATOM 676 C CA . ILE A 1 86 ? 16.308 -1.279 1.786 1.00 88.56 86 ILE A CA 1
ATOM 677 C C . ILE A 1 86 ? 17.052 -1.291 0.450 1.00 88.56 86 ILE A C 1
ATOM 679 O O . ILE A 1 86 ? 18.261 -1.473 0.441 1.00 88.56 86 ILE A O 1
ATOM 683 N N . PHE A 1 87 ? 16.354 -1.065 -0.664 1.00 80.25 87 PHE A N 1
ATOM 684 C CA . PHE A 1 87 ? 16.950 -1.125 -2.004 1.00 80.25 87 PHE A CA 1
ATOM 685 C C . PHE A 1 87 ? 17.858 0.062 -2.340 1.00 80.25 87 PHE A C 1
ATOM 687 O O . PHE A 1 87 ? 18.628 -0.031 -3.282 1.00 80.25 87 PHE A O 1
ATOM 694 N N . TRP A 1 88 ? 17.778 1.167 -1.599 1.00 78.06 88 TRP A N 1
ATOM 695 C CA . TRP A 1 88 ? 18.739 2.267 -1.695 1.00 78.06 88 TRP A CA 1
ATOM 696 C C . TRP A 1 88 ? 20.080 1.890 -1.059 1.00 78.06 88 TRP A C 1
ATOM 698 O O . TRP A 1 88 ? 21.129 2.365 -1.483 1.00 78.06 88 TRP A O 1
ATOM 708 N N . LEU A 1 89 ? 20.048 1.077 0.000 1.00 71.06 89 LEU A N 1
ATOM 709 C CA . LEU A 1 89 ? 21.243 0.700 0.752 1.00 71.06 89 LEU A CA 1
ATOM 710 C C . LEU A 1 89 ? 22.135 -0.317 0.014 1.00 71.06 89 LEU A C 1
ATOM 712 O O . LEU A 1 89 ? 23.276 -0.516 0.430 1.00 71.06 89 LEU A O 1
ATOM 716 N N . PHE A 1 90 ? 21.605 -0.964 -1.028 1.00 53.97 90 PHE A N 1
ATOM 717 C C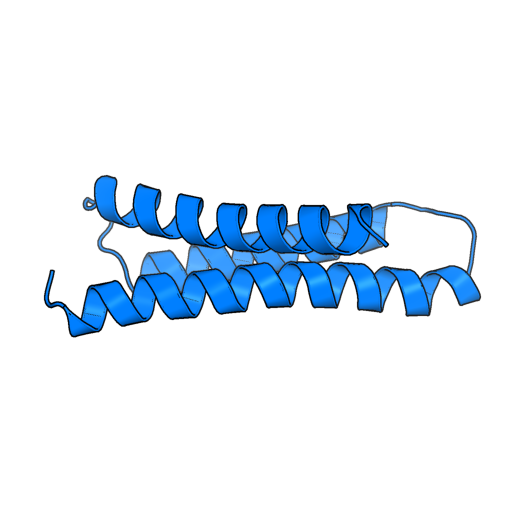A . PHE A 1 90 ? 22.279 -1.942 -1.886 1.00 53.97 90 PHE A CA 1
ATOM 718 C C . PHE A 1 90 ? 22.574 -1.343 -3.262 1.00 53.97 90 PHE A C 1
ATOM 720 O O . PHE A 1 90 ? 23.649 -1.674 -3.809 1.00 53.97 90 PHE A O 1
#

Organism: NCBI:txid1385513

Radius of gyration: 14.95 Å; Cα contacts (8 Å, |Δi|>4): 53; chains: 1; bounding box: 39×18×43 Å

Solvent-accessible surface area (backbone atoms only — not comparable to full-atom values): 4971 Å² total; per-residue (Å²): 129,57,69,68,59,52,51,48,46,42,53,53,23,31,52,49,19,46,48,40,53,48,47,44,49,50,54,47,61,67,36,76,78,70,60,88,87,66,62,64,61,58,50,48,44,52,50,53,42,54,50,50,53,51,55,55,45,60,76,74,43,62,95,85,42,62,70,57,54,48,52,33,50,50,33,20,52,45,33,36,50,51,50,50,54,55,64,68,76,107

Mean predicted aligned error: 6.26 Å

pLDDT: mean 82.69, std 11.61, range [53.38, 94.62]

Sequence (90 aa):
MSFKKQATVMISNAVLGLFTCYLYLYFWIFVSMAAPIINLKAFLSLIISLTLFGVLNASLIGREQIMEWLYASFTYLGAIALFVAIFWLF

=== Feature glossary ===
The record interleaves many kinds of information about one protein. Here is each kind framed as the question it answers.

Q: What are the backbone torsion angles?
A: φ (phi) and ψ (psi) are the two rotatable backbone dihedrals per residue: φ is the C(i-1)–N–Cα–C torsion, ψ is the N–Cα–C–N(i+1) torsion, both in degrees on (−180°, 180°]. α-helical residues cluster near (−60°, −45°); β-strand residues near (−120°, +130°). A Ramachandran plot is simply a scatter of (φ, ψ) for every residue.

Q: What is the amino-acid chain?
A: This is the polypeptide sequence — one letter per residue, N-terminus first. Length ranges from a few dozen residues for small domains to over a thousand for large multi-domain proteins.

Q: How mobile is each atom in the crystal?
A: For experimental (PDB) structures, the B-factor (temperature factor) quantifies the positional spread of each atom in the crystal — a combination of thermal vibration and static disorder — in units of Å². High B-factors mark flexible loops or poorly resolved regions; low B-factors mark the rigid, well-ordered core.

Q: Are the domains correctly placed relative to each other?
A: Predicted Aligned Error (PAE) is an AlphaFold confidence matrix: entry (i, j) is the expected error in the position of residue j, in ångströms, when the prediction is superimposed on the true structure at residue i. Low PAE within a block of residues means that block is internally rigid and well-predicted; high PAE between two blocks means their relative placement is uncertain even if each block individually is confident.

Q: How confident is the AlphaFold model at each residue?
A: pLDDT is the predicted lDDT-Cα score: AlphaFold's confidence that the local environment of each residue (all inter-atomic distances within 15 Å) is correctly placed. It is a per-residue number between 0 and 100, with higher meaning more reliable.

Q: What family and function is it annotated with?
A: Functional annotations link the protein to curated databases. InterPro entries identify conserved domains and families by matching the sequence against member-database signatures (Pfam, PROSITE, CDD, …). Gene Ontology (GO) terms describe molecular function, biological process, and cellular component in a controlled vocabulary. CATH places the structure in a hierarchical fold classification (Class/Architecture/Topology/Homologous-superfamily). The organism is the source species.

Q: How big and how compact is the whole molecule?
A: Three whole-structure scalars: the radius of gyration (RMS distance of Cα from centroid, in Å), the count of Cα–Cα contacts (pairs closer than 8 Å and separated by more than four residues in sequence — i.e. tertiary, not local, contacts), and the bounding-box dimensions. Together they distinguish compact globular folds from extended fibres or disordered chains.

Q: What known structures does this most resemble?
A: The Foldseek neighbor list gives the closest experimentally determined structures in the PDB, ranked by structural alignment. TM-score near 1 means near-identical fold; near 0.3 means only rough topology match. This is how one finds what a novel AlphaFold prediction most resembles in the solved-structure universe.

Q: Which residues are buried vs exposed?
A: SASA measures how much of the protein is reachable by solvent. It is computed by rolling a water-sized probe over the atomic surface and summing the exposed area (Å²). Per-residue SASA distinguishes core (buried, low SASA) from surface (exposed, high SASA) residues; total SASA is a whole-molecule size measure.

Q: Which residues are in helices, strands, or loops?
A: Eight-state secondary structure (DSSP): H is the canonical α-helix, G the tighter 3₁₀-helix, I the wider π-helix; E/B are β-structure, T and S are turns and bends, and '-' is everything else. DSSP derives these from the pattern of main-chain N–H···O=C hydrogen bonds, not from the sequence.

Q: Where is each backbone atom in 3D?
A: Structure coordinates are given as an mmCIF _atom_site loop: one row per atom with element, residue name, chain id, sequence number, and x/y/z position in Å. Only the four main-chain atoms per residue are included here; side chains are omitted to keep the record compact.

Q: What if only a Cα trace is available?
A: Three-state secondary structure (P-SEA) collapses the eight DSSP classes into heli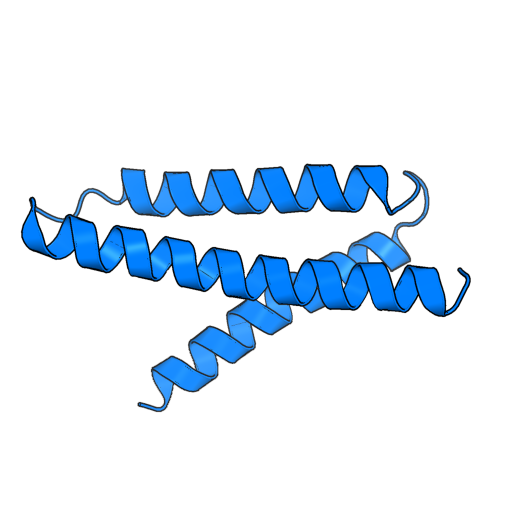x (a), strand (b), and coil (c). P-SEA assigns these from Cα geometry alone — distances and angles — without requiring backbone oxygens, so it works on any Cα trace.

Q: What do the rendered images show?
A: The six renders are orthographic views along the three Cartesian axes in both directions. Representation (cartoon, sticks, or surface) and color scheme (sequence-rainbow or by-chain) vary across proteins so the training set covers all the common visualization conventions.

Q: What does the local fold look like, residue by residue?
A: Foldseek's 3Di representation compresses backbone geometry into a per-residue letter drawn from a learned twenty-state alphabet. It captures the tertiary interaction pattern around each residue — which residues are packed against it in space, regardless of where they are in sequence.

Q: What do the diagnostic plots show?
A: The contact map is a binary N×N matrix image: pixel (i, j) is dark where Cα_i and Cα_j are within 8 Å and |i−j|>4. Because the |i−j|>4 filter removes local helical contacts, off-diagonal stripes parallel to the main diagonal indicate parallel β-sheets; stripes perpendicular to it indicate antiparallel β-sheets. The Ramachandran plot scatters every residue's (φ, ψ) pair against the sterically allowed regions. The PAE heatmap renders the predicted-aligned-error matrix.